Protein AF-A0A8X6SMU2-F1 (afdb_monomer)

Organism: Trichonephila clavipes (NCBI:txid2585209)

Mean predicted aligned error: 15.47 Å

Structure (mmCIF, N/CA/C/O backbone):
data_AF-A0A8X6SMU2-F1
#
_entry.id   AF-A0A8X6SMU2-F1
#
loop_
_atom_site.group_PDB
_atom_site.id
_atom_site.type_symbol
_atom_site.label_atom_id
_atom_site.label_alt_id
_atom_site.label_comp_id
_atom_site.label_asym_id
_atom_site.label_entity_id
_atom_site.label_seq_id
_atom_site.pdbx_PDB_ins_code
_atom_site.Cartn_x
_atom_site.Cartn_y
_atom_site.Cartn_z
_atom_site.occupancy
_atom_site.B_iso_or_equiv
_atom_site.auth_seq_id
_atom_site.auth_comp_id
_atom_site.auth_asym_id
_atom_site.auth_atom_id
_atom_site.pdbx_PDB_model_num
ATOM 1 N N . MET A 1 1 ? -5.189 -19.271 3.738 1.00 34.44 1 MET A N 1
ATOM 2 C CA . MET A 1 1 ? -5.721 -17.895 3.854 1.00 34.44 1 MET A CA 1
ATOM 3 C C . MET A 1 1 ? -6.779 -17.723 2.776 1.00 34.44 1 MET A C 1
ATOM 5 O O . MET A 1 1 ? -6.445 -17.869 1.610 1.00 34.44 1 MET A O 1
ATOM 9 N N . LYS A 1 2 ? -8.055 -17.566 3.144 1.00 33.81 2 LYS A N 1
ATOM 10 C CA . LYS A 1 2 ? -9.154 -17.405 2.174 1.00 33.81 2 LYS A CA 1
ATOM 11 C C . LYS A 1 2 ? -9.248 -15.924 1.772 1.00 33.81 2 LYS A C 1
ATOM 13 O O . LYS A 1 2 ? -9.070 -15.086 2.655 1.00 33.81 2 LYS A O 1
ATOM 18 N N . PRO A 1 3 ? -9.490 -15.587 0.494 1.00 37.06 3 PRO A N 1
ATOM 19 C CA . PRO A 1 3 ? -9.609 -14.197 0.079 1.00 37.06 3 PRO A CA 1
ATOM 20 C C . PRO A 1 3 ? -10.867 -13.585 0.702 1.00 37.06 3 PRO A C 1
ATOM 22 O O . PRO A 1 3 ? -11.938 -14.193 0.686 1.00 37.06 3 PRO A O 1
ATOM 25 N N . ILE A 1 4 ? -10.712 -12.387 1.264 1.00 47.53 4 ILE A N 1
ATOM 26 C CA . ILE A 1 4 ? -11.788 -11.563 1.818 1.00 47.53 4 ILE A CA 1
ATOM 27 C C . ILE A 1 4 ? -12.601 -11.050 0.625 1.00 47.53 4 ILE A C 1
ATOM 29 O O . ILE A 1 4 ? -12.364 -9.974 0.085 1.00 47.53 4 ILE A O 1
ATOM 33 N N . ASN A 1 5 ? -13.502 -11.890 0.131 1.00 44.69 5 ASN A N 1
ATOM 34 C CA . ASN A 1 5 ? -14.389 -11.578 -0.975 1.00 44.69 5 ASN A CA 1
ATOM 35 C C . ASN A 1 5 ? -15.515 -10.661 -0.461 1.00 44.69 5 ASN A C 1
ATOM 37 O O . ASN A 1 5 ? -16.626 -11.109 -0.204 1.00 44.69 5 ASN A O 1
ATOM 41 N N . MET A 1 6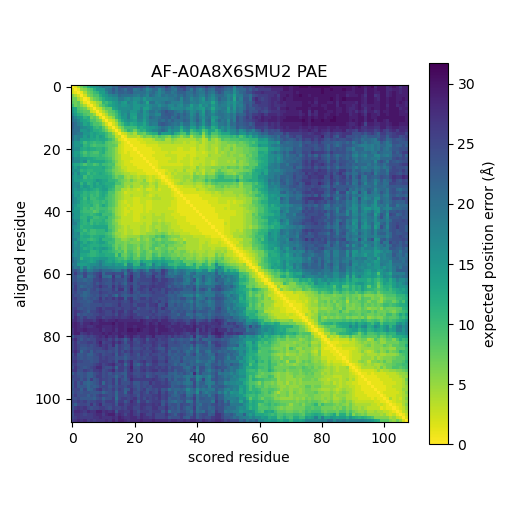 ? -15.182 -9.390 -0.217 1.00 49.69 6 MET A N 1
ATOM 42 C CA . MET A 1 6 ? -16.024 -8.420 0.501 1.00 49.69 6 MET A CA 1
ATOM 43 C C . MET A 1 6 ? -17.192 -7.867 -0.337 1.00 49.69 6 MET A C 1
ATOM 45 O O . MET A 1 6 ? -18.105 -7.276 0.227 1.00 49.69 6 MET A O 1
ATOM 49 N N . PHE A 1 7 ? -17.191 -8.048 -1.666 1.00 52.12 7 PHE A N 1
ATOM 50 C CA . PHE A 1 7 ? -18.060 -7.256 -2.553 1.00 52.12 7 PHE A CA 1
ATOM 51 C C . PHE A 1 7 ? -18.771 -8.000 -3.688 1.00 52.12 7 PHE A C 1
ATOM 53 O O . PHE A 1 7 ? -19.510 -7.363 -4.429 1.00 52.12 7 PHE A O 1
ATOM 60 N N . SER A 1 8 ? -18.612 -9.314 -3.858 1.00 48.34 8 SER A N 1
ATOM 61 C CA . SER A 1 8 ? -19.166 -9.965 -5.060 1.00 48.34 8 SER A CA 1
ATOM 62 C C . SER A 1 8 ? -20.635 -10.390 -4.969 1.00 48.34 8 SER A C 1
ATOM 64 O O . SER A 1 8 ? -21.190 -10.729 -6.009 1.00 48.34 8 SER A O 1
ATOM 66 N N . GLN A 1 9 ? -21.288 -10.382 -3.794 1.00 47.78 9 GLN A N 1
ATOM 67 C CA . GLN A 1 9 ? -22.657 -10.932 -3.691 1.00 47.78 9 GLN A CA 1
ATOM 68 C C . GLN A 1 9 ? -23.676 -10.166 -2.819 1.00 47.78 9 GLN A C 1
ATOM 70 O O . GLN A 1 9 ? -24.844 -10.537 -2.850 1.00 47.78 9 GLN A O 1
ATOM 75 N N . GLN A 1 10 ? -23.318 -9.091 -2.092 1.00 41.97 10 GLN A N 1
ATOM 76 C CA . GLN A 1 10 ? -24.254 -8.451 -1.134 1.00 41.97 10 GLN A CA 1
ATOM 77 C C . GLN A 1 10 ? -24.522 -6.942 -1.309 1.00 41.97 10 GLN A C 1
ATOM 79 O O . GLN A 1 10 ? -25.302 -6.378 -0.542 1.00 41.97 10 GLN A O 1
ATOM 84 N N . SER A 1 11 ? -23.909 -6.250 -2.273 1.00 46.22 11 SER A N 1
ATOM 85 C CA . SER A 1 11 ? -23.896 -4.776 -2.264 1.00 46.22 11 SER A CA 1
ATOM 86 C C . SER A 1 11 ? -25.100 -4.077 -2.900 1.00 46.22 11 SER A C 1
ATOM 88 O O . SER A 1 11 ? -25.106 -2.851 -2.942 1.00 46.22 11 SER A O 1
ATOM 90 N N . GLU A 1 12 ? -26.114 -4.787 -3.396 1.00 43.97 12 GLU A N 1
ATOM 91 C CA . GLU A 1 12 ? -27.198 -4.115 -4.129 1.00 43.97 12 GLU A CA 1
ATOM 92 C C . GLU A 1 12 ? -28.260 -3.439 -3.246 1.00 43.97 12 GLU A C 1
ATOM 94 O O . GLU A 1 12 ? -29.073 -2.698 -3.788 1.00 43.97 12 GLU A O 1
ATOM 99 N N . ALA A 1 13 ? -28.266 -3.605 -1.911 1.00 48.34 13 ALA A N 1
ATOM 100 C CA . ALA A 1 13 ? -29.384 -3.046 -1.131 1.00 48.34 13 ALA A CA 1
ATOM 101 C C . ALA A 1 13 ? -29.157 -2.592 0.324 1.00 48.34 13 ALA A C 1
ATOM 103 O O . ALA A 1 13 ? -30.094 -2.034 0.885 1.00 48.34 13 ALA A O 1
ATOM 104 N N . GLN A 1 14 ? -28.009 -2.813 0.984 1.00 51.31 14 GLN A N 1
ATOM 105 C CA . GLN A 1 14 ? -27.995 -2.707 2.464 1.00 51.31 14 GLN A CA 1
ATOM 106 C C . GLN A 1 14 ? -27.130 -1.623 3.118 1.00 51.31 14 GLN A C 1
ATOM 108 O O . GLN A 1 14 ? -27.240 -1.437 4.328 1.00 51.31 14 GLN A O 1
ATOM 113 N N . CYS A 1 15 ? -26.320 -0.855 2.386 1.00 52.34 15 CYS A N 1
ATOM 114 C CA . CYS A 1 15 ? -25.574 0.258 2.991 1.00 52.34 15 CYS A CA 1
ATOM 115 C C . CYS A 1 15 ? -25.563 1.478 2.069 1.00 52.34 15 CYS A C 1
ATOM 117 O O . CYS A 1 15 ? -24.844 1.503 1.070 1.00 52.34 15 CYS A O 1
ATOM 119 N N . GLU A 1 16 ? -26.330 2.508 2.424 1.00 66.31 16 GLU A N 1
ATOM 120 C CA . GLU A 1 16 ? -26.372 3.776 1.684 1.00 66.31 16 GLU A CA 1
ATOM 121 C C . GLU A 1 16 ? -25.104 4.613 1.924 1.00 66.31 16 GLU A C 1
ATOM 123 O O . GLU A 1 16 ? -24.670 5.364 1.045 1.00 66.31 16 GLU A O 1
ATOM 128 N N . ASN A 1 17 ? -24.461 4.450 3.089 1.00 78.56 17 ASN A N 1
ATOM 129 C CA . ASN A 1 17 ? -23.283 5.220 3.479 1.00 78.56 17 ASN A CA 1
ATOM 130 C C . ASN A 1 17 ? -22.098 4.346 3.935 1.00 78.56 17 ASN A C 1
ATOM 132 O O . ASN A 1 17 ? -22.264 3.257 4.485 1.00 78.56 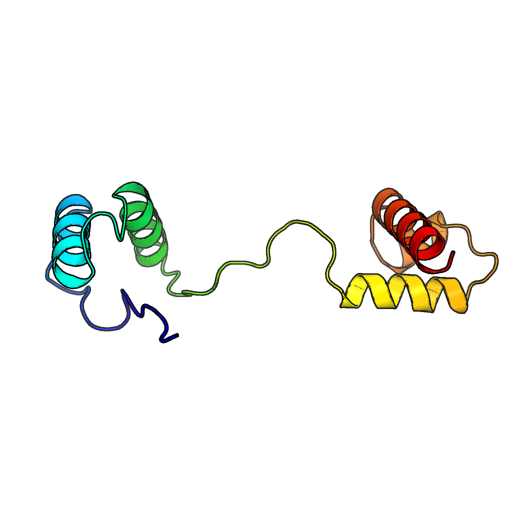17 ASN A O 1
ATOM 136 N N . ALA A 1 18 ? -20.878 4.864 3.753 1.00 77.81 18 ALA A N 1
ATOM 137 C CA . ALA A 1 18 ? -19.633 4.177 4.098 1.00 77.81 18 ALA A CA 1
ATOM 138 C C . ALA A 1 18 ? -19.535 3.838 5.596 1.00 77.81 18 ALA A C 1
ATOM 140 O O . ALA A 1 18 ? -18.986 2.797 5.940 1.00 77.81 18 ALA A O 1
ATOM 141 N N . SER A 1 19 ? -20.096 4.668 6.481 1.00 81.25 19 SER A N 1
ATOM 142 C CA . SER A 1 19 ? -20.091 4.414 7.930 1.00 81.25 19 SER A CA 1
ATOM 143 C C . SER A 1 19 ? -20.869 3.150 8.311 1.00 81.25 19 SER A C 1
ATOM 145 O O . SER A 1 19 ? -20.361 2.334 9.072 1.00 81.25 19 SER A O 1
ATOM 147 N N . GLN A 1 20 ? -22.047 2.932 7.712 1.00 83.50 20 GLN A N 1
ATOM 148 C CA . GLN A 1 20 ? -22.856 1.728 7.956 1.00 83.50 20 GLN A CA 1
ATOM 149 C C . GLN A 1 20 ? -22.139 0.466 7.464 1.00 83.50 20 GLN A C 1
ATOM 151 O O . GLN A 1 20 ? -22.173 -0.578 8.114 1.00 83.50 20 GLN A O 1
ATOM 156 N N . ALA A 1 21 ? -21.439 0.570 6.332 1.00 82.50 21 ALA A N 1
ATOM 157 C CA . ALA A 1 21 ? -20.649 -0.533 5.803 1.00 82.50 21 ALA A CA 1
ATOM 158 C C . ALA A 1 21 ? -19.447 -0.863 6.709 1.00 82.50 21 ALA A C 1
ATOM 160 O O . ALA A 1 21 ? -19.168 -2.037 6.931 1.00 82.50 21 ALA A O 1
ATOM 161 N N . VAL A 1 22 ? -18.771 0.139 7.286 1.00 85.75 22 VAL A N 1
ATOM 162 C CA . VAL A 1 22 ? -17.687 -0.079 8.264 1.00 85.75 22 VAL A CA 1
ATOM 163 C C . VAL A 1 22 ? -18.196 -0.798 9.508 1.00 85.75 22 VAL A C 1
ATOM 165 O O . VAL A 1 22 ? -17.596 -1.789 9.912 1.00 85.75 22 VAL A O 1
ATOM 168 N N . GLU A 1 23 ? -19.293 -0.328 10.102 1.00 86.25 23 GLU A N 1
ATOM 169 C CA . GLU A 1 23 ? -19.887 -0.947 11.295 1.00 86.25 23 GLU A CA 1
ATOM 170 C C . GLU A 1 23 ? -20.292 -2.398 11.029 1.00 86.25 23 GLU A C 1
ATOM 172 O O . GLU A 1 23 ? -19.966 -3.288 11.812 1.00 86.25 23 GLU A O 1
ATOM 177 N N . THR A 1 24 ? -20.923 -2.653 9.882 1.00 86.88 24 THR A N 1
ATOM 178 C CA . THR A 1 24 ? -21.325 -4.004 9.475 1.00 86.88 24 THR A CA 1
ATOM 179 C C . THR A 1 24 ? -20.114 -4.924 9.305 1.00 86.88 24 THR A C 1
ATOM 181 O O . THR A 1 24 ? -20.090 -6.033 9.838 1.00 86.88 24 THR A O 1
ATOM 184 N N . VAL A 1 25 ? -19.079 -4.472 8.590 1.00 83.25 25 VAL A N 1
ATOM 185 C CA . VAL A 1 25 ? -17.878 -5.280 8.331 1.00 83.25 25 VAL A CA 1
ATOM 186 C C . VAL A 1 25 ? -17.094 -5.524 9.618 1.00 83.25 25 VAL A C 1
ATOM 188 O O . VAL A 1 25 ? -16.711 -6.662 9.887 1.00 83.25 25 VAL A O 1
ATOM 191 N N . ASN A 1 26 ? -16.898 -4.498 10.445 1.00 87.56 26 ASN A N 1
ATOM 192 C CA . ASN A 1 26 ? -16.197 -4.645 11.718 1.00 87.56 26 ASN A CA 1
ATOM 193 C C . ASN A 1 26 ? -17.005 -5.492 12.718 1.00 87.56 26 ASN A C 1
ATOM 195 O O . ASN A 1 26 ? -16.421 -6.218 13.518 1.00 87.56 26 ASN A O 1
ATOM 199 N N . GLY A 1 27 ? -18.338 -5.482 12.639 1.00 86.81 27 GLY A N 1
ATOM 200 C CA . GLY A 1 27 ? -19.194 -6.379 13.416 1.00 86.81 27 GLY A CA 1
ATOM 201 C C . GLY A 1 27 ? -19.047 -7.855 13.027 1.00 86.81 27 GLY A C 1
ATOM 202 O O . GLY A 1 27 ? -19.038 -8.715 13.904 1.00 86.81 27 GLY A O 1
ATOM 203 N N . VAL A 1 28 ? -18.901 -8.164 11.732 1.00 87.12 28 VAL A N 1
ATOM 204 C CA . VAL A 1 28 ? -18.775 -9.553 11.243 1.00 87.12 28 VAL A CA 1
ATOM 205 C C . VAL A 1 28 ? -17.356 -10.104 11.394 1.00 87.12 28 VAL A C 1
ATOM 207 O O . VAL A 1 28 ? -17.185 -11.263 11.769 1.00 87.12 28 VAL A O 1
ATOM 210 N N . TYR A 1 29 ? -16.337 -9.303 11.079 1.00 83.62 29 TYR A N 1
ATOM 211 C CA . TYR A 1 29 ? -14.951 -9.775 10.965 1.00 83.62 29 TYR A CA 1
ATOM 212 C C . TYR A 1 29 ? -14.059 -9.402 12.157 1.00 83.62 29 TYR A C 1
ATOM 214 O O . TYR A 1 29 ? -12.962 -9.946 12.281 1.00 83.62 29 TYR A O 1
ATOM 222 N N . GLY A 1 30 ? -14.539 -8.536 13.052 1.00 83.31 30 GLY A N 1
ATOM 223 C CA . GLY A 1 30 ? -13.808 -8.055 14.221 1.00 83.31 30 GLY A CA 1
ATOM 224 C C . GLY A 1 30 ? -13.572 -6.547 14.181 1.00 83.31 30 GLY A C 1
ATOM 225 O O . GLY A 1 30 ? -13.497 -5.933 13.110 1.00 83.31 30 GLY A O 1
ATOM 226 N N . ALA A 1 31 ? -13.456 -5.944 15.366 1.00 83.12 31 ALA A N 1
ATOM 227 C CA . ALA A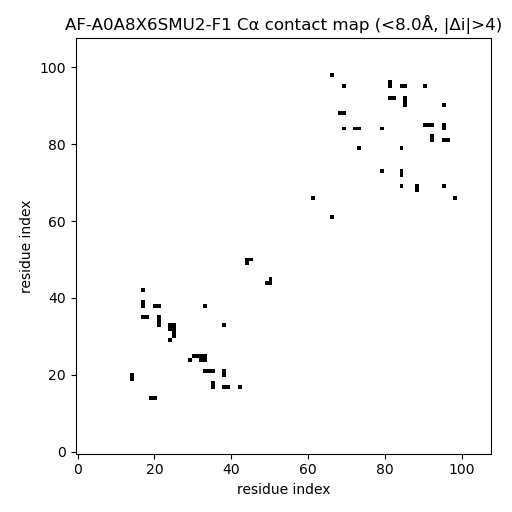 1 31 ? -13.181 -4.518 15.501 1.00 83.12 31 ALA A CA 1
ATOM 228 C C . ALA A 1 31 ? -11.917 -4.125 14.713 1.00 83.12 31 ALA A C 1
ATOM 230 O O . ALA A 1 31 ? -10.954 -4.888 14.654 1.00 83.12 31 ALA A O 1
ATOM 231 N N . ASP A 1 32 ? -11.956 -2.948 14.086 1.00 82.56 32 ASP A N 1
ATOM 232 C CA . ASP A 1 32 ? -10.863 -2.373 13.288 1.00 82.56 32 ASP A CA 1
ATOM 233 C C . ASP A 1 32 ? -10.413 -3.191 12.060 1.00 82.56 32 ASP A C 1
ATOM 235 O O . ASP A 1 32 ? -9.337 -2.951 11.512 1.00 82.56 32 ASP A O 1
ATOM 239 N N . THR A 1 33 ? -11.249 -4.110 11.559 1.00 83.62 33 THR A N 1
ATOM 240 C CA . THR A 1 33 ? -10.964 -4.851 10.313 1.00 83.62 33 THR A CA 1
ATOM 241 C C . THR A 1 33 ? -10.846 -3.917 9.107 1.00 83.62 33 THR A C 1
ATOM 243 O O . THR A 1 33 ? -9.965 -4.082 8.262 1.00 83.62 33 THR A O 1
ATOM 246 N N . VAL A 1 34 ? -11.737 -2.929 9.005 1.00 83.62 34 VAL A N 1
ATOM 247 C CA 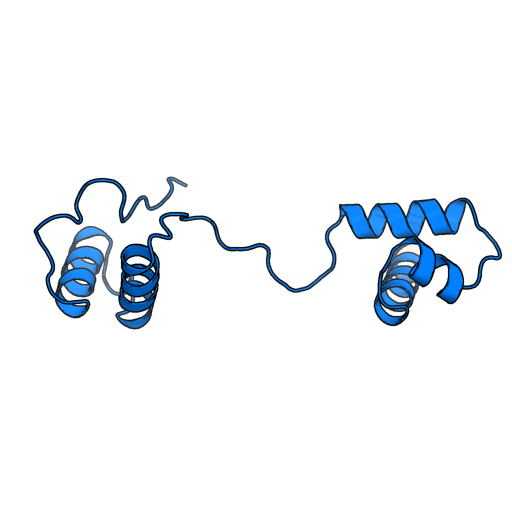. VAL A 1 34 ? -11.719 -1.912 7.952 1.00 83.62 34 VAL A CA 1
ATOM 248 C C . VAL A 1 34 ? -11.909 -0.517 8.522 1.00 83.62 34 VAL A C 1
ATOM 250 O O . VAL A 1 34 ? -12.641 -0.290 9.487 1.00 83.62 34 VAL A O 1
ATOM 253 N N . THR A 1 35 ? -11.274 0.448 7.863 1.00 86.50 35 THR A N 1
ATOM 254 C CA . THR A 1 35 ? -11.461 1.874 8.135 1.00 86.50 35 THR A CA 1
ATOM 255 C C . THR A 1 35 ? -12.432 2.494 7.135 1.00 86.50 35 THR A C 1
ATOM 257 O O . THR A 1 35 ? -12.562 2.036 5.996 1.00 86.50 35 THR A O 1
ATOM 260 N N . ALA A 1 36 ? -13.071 3.600 7.526 1.00 84.50 36 ALA A N 1
ATOM 261 C CA . ALA A 1 36 ? -13.971 4.352 6.647 1.00 84.50 36 ALA A CA 1
ATOM 262 C C . ALA A 1 36 ? -13.305 4.781 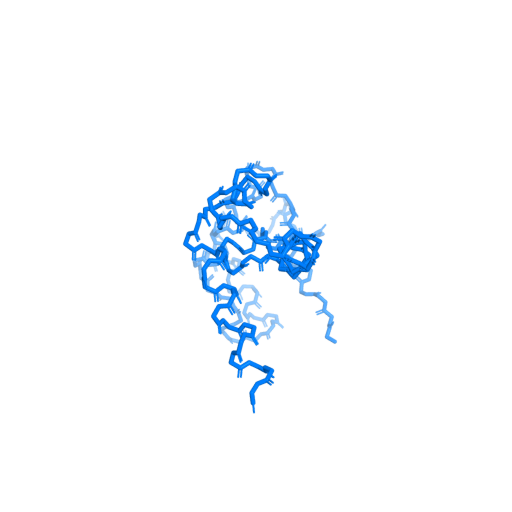5.333 1.00 84.50 36 ALA A C 1
ATOM 264 O O . ALA A 1 36 ? -13.926 4.701 4.275 1.00 84.50 36 ALA A O 1
ATOM 265 N N . ASN A 1 37 ? -12.023 5.150 5.375 1.00 86.12 37 ASN A N 1
ATOM 266 C CA . ASN A 1 37 ? -11.263 5.519 4.182 1.00 86.12 37 ASN A CA 1
ATOM 267 C C . ASN A 1 37 ? -11.148 4.355 3.189 1.00 86.12 37 ASN A C 1
ATOM 269 O O . ASN A 1 37 ? -11.297 4.556 1.984 1.00 86.12 37 ASN A O 1
ATOM 273 N N . TYR A 1 38 ? -10.928 3.135 3.687 1.00 84.56 38 TYR A N 1
ATOM 274 C CA . TYR A 1 38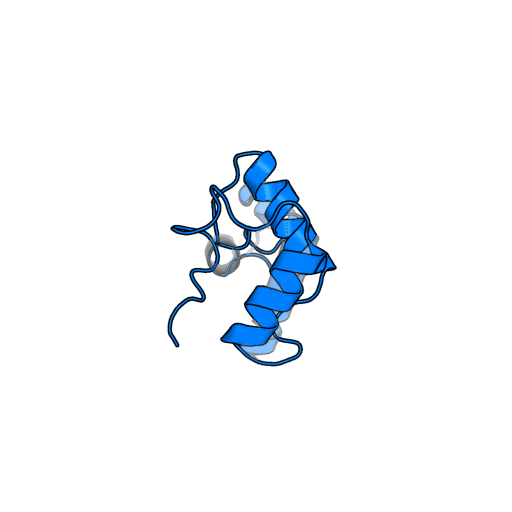 ? -10.822 1.941 2.852 1.00 84.56 38 TYR A CA 1
ATOM 275 C C . TYR A 1 38 ? -12.163 1.594 2.191 1.00 84.56 38 TYR A C 1
ATOM 277 O O . TYR A 1 38 ? -12.222 1.351 0.986 1.00 84.56 38 TYR A O 1
ATOM 285 N N . VAL A 1 39 ? -13.263 1.672 2.945 1.00 87.31 39 VAL A N 1
ATOM 286 C CA . VAL A 1 39 ? -14.618 1.466 2.409 1.00 87.31 39 VAL A CA 1
ATOM 287 C C . VAL A 1 39 ? -14.970 2.528 1.364 1.00 87.31 39 VAL A C 1
ATOM 289 O O . VAL A 1 39 ? -15.480 2.199 0.294 1.00 87.31 39 VAL A O 1
ATOM 292 N N . GLN A 1 40 ? -14.637 3.799 1.610 1.00 86.44 40 GLN A N 1
ATOM 293 C CA . GLN A 1 40 ? -14.849 4.873 0.637 1.00 86.44 40 GLN A CA 1
ATOM 294 C C . GLN A 1 40 ? -14.033 4.682 -0.647 1.00 86.44 40 GLN A C 1
ATOM 296 O O . GLN A 1 40 ? -14.546 4.943 -1.737 1.00 86.44 40 GLN A O 1
ATOM 301 N N . PHE A 1 41 ? -12.781 4.233 -0.539 1.00 85.62 41 PHE A N 1
ATOM 302 C CA . PHE A 1 41 ? -11.940 3.912 -1.693 1.00 85.62 41 PHE A CA 1
ATOM 303 C C . PHE A 1 41 ? -12.598 2.846 -2.580 1.00 85.62 41 PHE A C 1
ATOM 305 O O . PHE A 1 41 ? -12.735 3.048 -3.790 1.00 85.62 41 PHE A O 1
ATOM 312 N N . TRP A 1 42 ? -13.096 1.764 -1.978 1.00 86.19 42 TRP A N 1
ATOM 313 C CA . TRP A 1 42 ? -13.816 0.720 -2.708 1.00 86.19 42 TRP A CA 1
ATOM 314 C C . TRP A 1 42 ? -15.142 1.208 -3.288 1.00 86.19 42 TRP A C 1
ATOM 316 O O . TRP A 1 42 ? -15.430 0.930 -4.448 1.00 86.19 42 TRP A O 1
ATOM 326 N N . PHE A 1 43 ? -15.905 2.022 -2.557 1.00 84.56 43 PHE A N 1
ATOM 327 C CA . PHE A 1 43 ? -17.141 2.623 -3.069 1.00 84.56 43 PHE A CA 1
ATOM 328 C C . PHE A 1 43 ? -16.887 3.488 -4.312 1.00 84.56 43 PHE A C 1
ATOM 330 O O . PHE A 1 43 ? -17.686 3.471 -5.247 1.00 84.56 43 PHE A O 1
ATOM 337 N N . ARG A 1 44 ? -15.776 4.235 -4.354 1.00 86.44 44 ARG A N 1
ATOM 338 C CA . ARG A 1 44 ? -15.380 5.014 -5.540 1.00 86.44 44 ARG A CA 1
ATOM 339 C C . ARG A 1 44 ? -15.033 4.105 -6.720 1.00 86.44 44 ARG A C 1
ATOM 341 O O . ARG A 1 44 ? -15.480 4.381 -7.830 1.00 86.44 44 ARG A O 1
ATOM 348 N N . ARG A 1 45 ? -14.289 3.017 -6.488 1.00 85.44 45 ARG A N 1
ATOM 349 C CA . ARG A 1 45 ? -13.940 2.036 -7.534 1.00 85.44 45 ARG A CA 1
ATOM 350 C C . ARG A 1 45 ? -15.174 1.343 -8.109 1.00 85.44 45 ARG A C 1
ATOM 352 O O . ARG A 1 45 ? -15.338 1.333 -9.325 1.00 85.44 45 ARG A O 1
ATOM 359 N N . ILE A 1 46 ? -16.072 0.867 -7.247 1.00 83.56 46 ILE A N 1
ATOM 360 C CA . ILE A 1 46 ? -17.315 0.188 -7.642 1.00 83.56 46 ILE A CA 1
ATOM 361 C C . ILE A 1 46 ? -18.210 1.133 -8.451 1.00 83.56 46 ILE A C 1
ATOM 363 O O . ILE A 1 46 ? -18.673 0.766 -9.527 1.00 83.56 46 ILE A O 1
ATOM 367 N N . ARG A 1 47 ? -18.386 2.385 -8.003 1.00 84.88 47 ARG A N 1
ATOM 368 C CA . ARG A 1 47 ? -19.139 3.403 -8.763 1.00 84.88 47 ARG A CA 1
ATOM 369 C C . ARG A 1 47 ? -18.499 3.755 -10.109 1.00 84.88 47 ARG A C 1
ATOM 371 O O . ARG A 1 47 ? -19.211 4.139 -11.026 1.00 84.88 47 ARG A O 1
ATOM 378 N N . SER A 1 48 ? -17.179 3.619 -10.232 1.00 83.88 48 SER A N 1
ATOM 379 C CA . SER A 1 48 ? -16.446 3.792 -11.493 1.00 83.88 48 SER A CA 1
ATOM 380 C C . SER A 1 48 ? -16.489 2.550 -12.399 1.00 83.88 48 SER A C 1
ATOM 382 O O . SER A 1 48 ? -15.870 2.567 -13.462 1.00 83.88 48 SER A O 1
ATOM 384 N N . GLY A 1 49 ? -17.159 1.467 -11.990 1.00 84.31 49 GLY A N 1
ATOM 385 C CA . GLY A 1 49 ? -17.212 0.213 -12.746 1.00 84.31 49 GLY A CA 1
ATOM 386 C C . GLY A 1 49 ? -15.935 -0.630 -12.653 1.00 84.31 49 GLY A C 1
ATOM 387 O O . GLY A 1 49 ? -15.744 -1.547 -13.447 1.00 84.31 49 GLY A O 1
ATOM 388 N N . ILE A 1 50 ? -15.044 -0.328 -11.702 1.00 82.25 50 ILE A N 1
ATOM 389 C CA . ILE A 1 50 ? -13.816 -1.090 -11.456 1.00 82.25 50 ILE A CA 1
ATOM 390 C C . ILE A 1 50 ? -14.100 -2.103 -10.347 1.00 82.25 50 ILE A C 1
ATOM 392 O O . ILE A 1 50 ? -14.047 -1.780 -9.160 1.00 82.25 50 ILE A O 1
ATOM 396 N N . PHE A 1 51 ? -14.378 -3.339 -10.753 1.00 81.25 51 PHE A N 1
ATOM 397 C CA . PHE A 1 51 ? -14.679 -4.456 -9.848 1.00 81.25 51 PHE A CA 1
ATOM 398 C C . PHE A 1 51 ? -13.468 -5.350 -9.559 1.00 81.25 51 PHE A C 1
ATOM 400 O O . PHE A 1 51 ? -13.590 -6.325 -8.821 1.00 81.25 51 PHE A O 1
ATOM 407 N N . ASP A 1 52 ? -12.303 -5.040 -10.136 1.00 82.69 52 ASP A N 1
ATOM 408 C CA . ASP A 1 52 ? -11.097 -5.819 -9.877 1.00 82.69 52 ASP A CA 1
ATOM 409 C C . ASP A 1 52 ? -10.641 -5.631 -8.426 1.00 82.69 52 ASP A C 1
ATOM 411 O O . ASP A 1 52 ? -10.405 -4.507 -7.960 1.00 82.69 52 ASP A O 1
ATOM 415 N N . VAL A 1 53 ? -10.540 -6.764 -7.733 1.00 80.12 53 VAL A N 1
ATOM 416 C CA . VAL A 1 53 ? -10.077 -6.880 -6.349 1.00 80.12 53 VAL A CA 1
ATOM 417 C C . VAL A 1 53 ? -8.550 -6.846 -6.287 1.00 80.12 53 VAL A C 1
ATOM 419 O O . VAL A 1 53 ? -7.987 -6.515 -5.246 1.00 80.12 53 VAL A O 1
ATOM 422 N N . LYS A 1 54 ? -7.863 -7.183 -7.386 1.00 81.75 54 LYS A N 1
ATOM 423 C CA . LYS A 1 54 ? -6.405 -7.183 -7.427 1.00 81.75 54 LYS A CA 1
ATOM 424 C C . LYS A 1 54 ? -5.868 -5.755 -7.373 1.00 81.75 54 LYS A C 1
ATOM 426 O O . LYS A 1 54 ? -6.378 -4.837 -8.022 1.00 81.75 54 LYS A O 1
ATOM 431 N N . ASP A 1 55 ? -4.800 -5.591 -6.599 1.00 75.62 55 ASP A N 1
ATOM 432 C CA . ASP A 1 55 ? -4.002 -4.375 -6.634 1.00 75.62 55 ASP A CA 1
ATOM 433 C C . ASP A 1 55 ? -3.381 -4.223 -8.025 1.00 75.62 55 ASP A C 1
ATOM 435 O O . ASP A 1 55 ? -2.926 -5.197 -8.633 1.00 75.62 55 ASP A O 1
ATOM 439 N N . ALA A 1 56 ? -3.332 -2.985 -8.515 1.00 74.88 56 ALA A N 1
ATOM 440 C CA . ALA A 1 56 ? -2.550 -2.676 -9.702 1.00 74.88 56 ALA A CA 1
ATOM 441 C C . ALA A 1 56 ? -1.074 -3.055 -9.463 1.00 74.88 56 ALA A C 1
ATOM 443 O O . ALA A 1 56 ? -0.613 -3.006 -8.314 1.00 74.88 56 ALA A O 1
ATOM 444 N N . PRO A 1 57 ? -0.317 -3.401 -10.523 1.00 76.50 57 PRO A N 1
ATOM 445 C CA . PRO A 1 57 ? 1.115 -3.638 -10.408 1.00 76.50 57 PRO A CA 1
ATOM 446 C C . PRO A 1 57 ? 1.762 -2.486 -9.642 1.00 76.50 57 PRO A C 1
ATOM 448 O O . PRO A 1 57 ? 1.547 -1.316 -9.969 1.00 76.50 57 PRO A O 1
ATOM 451 N N . ARG A 1 58 ? 2.507 -2.808 -8.581 1.00 75.25 58 ARG A N 1
ATOM 452 C CA . ARG A 1 58 ? 3.174 -1.787 -7.772 1.00 75.25 58 ARG A CA 1
ATOM 453 C C . ARG A 1 58 ? 4.175 -1.060 -8.661 1.00 75.25 58 ARG A C 1
ATOM 455 O O . ARG A 1 58 ? 5.178 -1.640 -9.063 1.00 75.25 58 ARG A O 1
ATOM 462 N N . THR A 1 59 ? 3.923 0.211 -8.940 1.00 63.69 59 THR A N 1
AT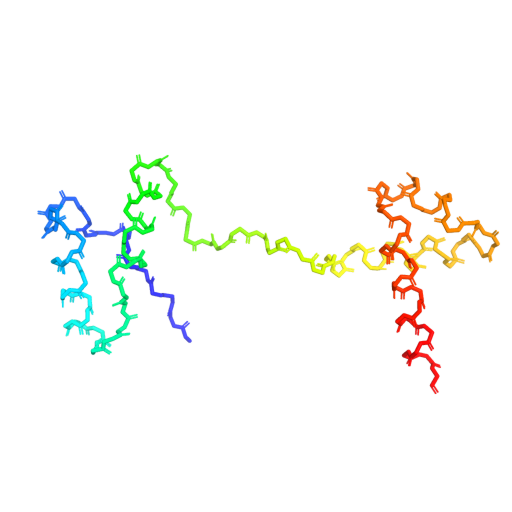OM 463 C CA . THR A 1 59 ? 4.911 1.098 -9.550 1.00 63.69 59 THR A CA 1
ATOM 464 C C . THR A 1 59 ? 6.070 1.252 -8.568 1.00 63.69 59 THR A C 1
ATOM 466 O O . THR A 1 59 ? 5.932 1.843 -7.499 1.00 63.69 59 THR A O 1
ATOM 469 N N . GLY A 1 60 ? 7.200 0.626 -8.890 1.00 71.12 60 GLY A N 1
ATOM 470 C CA . GLY A 1 60 ? 8.335 0.489 -7.987 1.00 71.12 60 GLY A CA 1
ATOM 471 C C . GLY A 1 60 ? 9.483 -0.279 -8.632 1.00 71.12 60 GLY A C 1
ATOM 472 O O . GLY A 1 60 ? 9.790 -0.065 -9.802 1.00 71.12 60 GLY A O 1
ATOM 473 N N . LYS A 1 61 ? 10.141 -1.149 -7.856 1.00 61.66 61 LYS A N 1
ATOM 474 C CA . LYS A 1 61 ? 11.278 -1.960 -8.315 1.00 61.66 61 LYS A CA 1
ATOM 475 C C . LYS A 1 61 ? 10.918 -2.674 -9.629 1.00 61.66 61 LYS A C 1
ATOM 477 O O . LYS A 1 61 ? 9.841 -3.265 -9.685 1.00 61.66 61 LYS A O 1
ATOM 482 N N . PRO A 1 62 ? 11.780 -2.616 -10.657 1.00 57.56 62 PRO A N 1
ATOM 483 C CA . PRO A 1 62 ? 11.494 -3.279 -11.917 1.00 57.56 62 PRO A CA 1
ATOM 484 C C . PRO A 1 62 ? 11.317 -4.774 -11.688 1.00 57.56 62 PRO A C 1
ATOM 486 O O . PRO A 1 62 ? 11.975 -5.370 -10.826 1.00 57.56 62 PRO A O 1
ATOM 489 N N . ASP A 1 63 ? 10.371 -5.321 -12.442 1.00 60.09 63 ASP A N 1
ATOM 490 C CA . ASP A 1 63 ? 9.970 -6.714 -12.365 1.00 60.09 63 ASP A CA 1
ATOM 491 C C . ASP A 1 63 ? 11.168 -7.637 -12.612 1.00 60.09 63 ASP A C 1
ATOM 493 O O . ASP A 1 63 ? 12.103 -7.271 -13.331 1.00 60.09 63 ASP A O 1
ATOM 497 N N . VAL A 1 64 ? 11.148 -8.822 -12.003 1.00 60.56 64 VAL A N 1
ATOM 498 C CA . VAL A 1 64 ? 12.246 -9.802 -12.076 1.00 60.56 64 VAL A CA 1
ATOM 499 C C . VAL A 1 64 ? 12.572 -10.133 -13.535 1.00 60.56 64 VAL A C 1
ATOM 501 O O . VAL A 1 64 ? 13.743 -10.171 -13.898 1.00 60.56 64 VAL A O 1
ATOM 504 N N . GLU A 1 65 ? 11.552 -10.201 -14.394 1.00 61.66 65 GLU A N 1
ATOM 505 C CA . GLU A 1 65 ? 11.709 -10.402 -15.839 1.00 61.66 65 GLU A CA 1
ATOM 506 C C . GLU A 1 65 ? 12.543 -9.296 -16.513 1.00 61.66 65 GLU A C 1
ATOM 508 O O . GLU A 1 65 ? 13.363 -9.576 -17.383 1.00 61.66 65 GLU A O 1
ATOM 513 N N . ASN A 1 66 ? 12.411 -8.031 -16.092 1.00 68.19 66 ASN A N 1
ATOM 514 C CA . ASN A 1 66 ? 13.229 -6.941 -16.635 1.00 68.19 66 ASN A CA 1
ATOM 515 C C . ASN A 1 66 ? 14.684 -7.025 -16.138 1.00 68.19 66 ASN A C 1
ATOM 517 O O . ASN A 1 66 ? 15.612 -6.665 -16.858 1.00 68.19 66 ASN A O 1
ATOM 521 N N . VAL A 1 67 ? 14.900 -7.530 -14.919 1.00 66.56 67 VAL A N 1
ATOM 522 C CA . VAL A 1 67 ? 16.249 -7.737 -14.369 1.00 66.56 67 VAL A CA 1
ATOM 523 C C . VAL A 1 67 ? 16.990 -8.823 -15.145 1.00 66.56 67 VAL A C 1
ATOM 525 O O . VAL A 1 67 ? 18.151 -8.621 -15.503 1.00 66.56 67 VAL A O 1
ATOM 528 N N . ASP A 1 68 ? 16.321 -9.931 -15.452 1.00 70.25 68 ASP A N 1
ATOM 529 C CA . ASP A 1 68 ? 16.911 -11.026 -16.223 1.00 70.25 68 ASP A CA 1
ATOM 530 C C . ASP A 1 68 ? 17.232 -10.588 -17.660 1.00 70.25 68 ASP A C 1
ATOM 532 O O . ASP A 1 68 ? 18.338 -10.839 -18.139 1.00 70.25 68 ASP A O 1
ATOM 536 N N . ASN A 1 69 ? 16.356 -9.795 -18.290 1.00 74.38 69 ASN A N 1
ATOM 537 C CA . ASN A 1 69 ? 16.609 -9.202 -19.608 1.00 74.38 69 ASN A CA 1
ATOM 538 C C . ASN A 1 69 ? 17.854 -8.291 -19.618 1.00 74.38 69 ASN A C 1
ATOM 540 O O . ASN A 1 69 ? 18.676 -8.370 -20.532 1.00 74.38 69 ASN A O 1
ATOM 544 N N . VAL A 1 70 ? 18.044 -7.449 -18.590 1.00 73.62 70 VAL A N 1
ATOM 545 C CA . VAL A 1 70 ? 19.254 -6.609 -18.453 1.00 73.62 70 VAL A CA 1
ATOM 546 C C . VAL A 1 70 ? 20.509 -7.476 -18.342 1.00 73.62 70 VAL A C 1
ATOM 548 O O . VAL A 1 70 ? 21.535 -7.159 -18.949 1.00 73.62 70 VAL A O 1
ATOM 551 N N . ILE A 1 71 ? 20.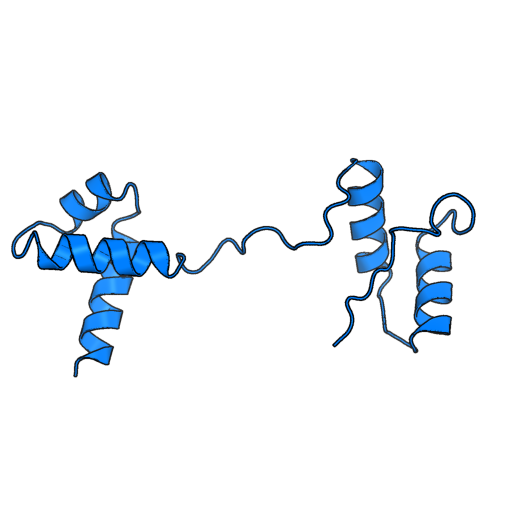446 -8.574 -17.588 1.00 72.31 71 ILE A N 1
ATOM 552 C CA . ILE A 1 71 ? 21.578 -9.485 -17.393 1.00 72.31 71 ILE A CA 1
ATOM 553 C C . ILE A 1 71 ? 21.903 -10.234 -18.691 1.00 72.31 71 ILE A C 1
ATOM 555 O O . ILE A 1 71 ? 23.078 -10.334 -19.048 1.00 72.31 71 ILE A O 1
ATOM 559 N N . GLU A 1 72 ? 20.899 -10.733 -19.413 1.00 76.19 72 GLU A N 1
ATOM 560 C CA . GLU A 1 72 ? 21.091 -11.415 -20.697 1.00 76.19 72 GLU A CA 1
ATOM 561 C C . GLU A 1 72 ? 21.719 -10.491 -21.745 1.00 76.19 72 GLU A C 1
ATOM 563 O O . GLU A 1 72 ? 22.747 -10.842 -22.331 1.00 76.19 72 GLU A O 1
ATOM 568 N N . VAL A 1 73 ? 21.189 -9.273 -21.908 1.00 72.06 73 VAL A N 1
ATOM 569 C CA . VAL A 1 73 ? 21.743 -8.283 -22.847 1.00 72.06 73 VAL A CA 1
ATOM 570 C C . VAL A 1 73 ? 23.173 -7.895 -22.454 1.00 72.06 73 VAL A C 1
ATOM 572 O O . VAL A 1 73 ? 24.051 -7.825 -23.313 1.00 72.06 73 VAL A O 1
ATOM 575 N N . THR A 1 74 ? 23.460 -7.727 -21.158 1.00 68.31 74 THR A N 1
ATOM 576 C CA . THR A 1 74 ? 24.820 -7.410 -20.678 1.00 68.31 74 THR A CA 1
ATOM 577 C C . THR A 1 74 ? 25.809 -8.559 -20.922 1.00 68.31 74 THR A C 1
ATOM 579 O O . THR A 1 74 ? 26.962 -8.317 -21.281 1.00 68.31 74 THR A O 1
ATOM 582 N N . LYS A 1 75 ? 25.384 -9.821 -20.759 1.00 69.31 75 LYS A N 1
ATOM 583 C CA . LYS A 1 75 ? 26.230 -11.005 -21.011 1.00 69.31 75 LYS A CA 1
ATOM 584 C C . LYS A 1 75 ? 26.585 -11.158 -22.489 1.00 69.31 75 LYS A C 1
ATOM 586 O O . LYS A 1 75 ? 27.727 -11.496 -22.803 1.00 69.31 75 LYS A O 1
ATOM 591 N N . VAL A 1 76 ? 25.627 -10.907 -23.382 1.00 69.50 76 VAL A N 1
ATOM 592 C CA . VAL A 1 76 ? 25.825 -10.979 -24.840 1.00 69.50 76 VAL A CA 1
ATOM 593 C C . VAL A 1 76 ? 26.680 -9.810 -25.336 1.00 69.50 76 VAL A C 1
ATOM 595 O O . VAL A 1 76 ? 27.548 -9.989 -26.188 1.00 69.50 76 VAL A O 1
ATOM 598 N N . ASN A 1 77 ? 26.489 -8.619 -24.769 1.00 60.75 77 ASN A N 1
ATOM 599 C CA . ASN A 1 77 ? 27.063 -7.370 -25.261 1.00 60.75 77 ASN A CA 1
ATOM 600 C C . ASN A 1 77 ? 28.205 -6.876 -24.347 1.00 60.75 77 ASN A C 1
ATOM 602 O O . ASN A 1 77 ? 28.185 -5.761 -23.832 1.00 60.75 77 ASN A O 1
ATOM 606 N N . ARG A 1 78 ? 29.212 -7.736 -24.124 1.00 57.91 78 ARG A N 1
ATOM 607 C CA . ARG A 1 78 ? 30.269 -7.584 -23.097 1.00 57.91 78 ARG A CA 1
ATOM 608 C C . ARG A 1 78 ? 31.081 -6.261 -23.123 1.00 57.91 78 ARG A C 1
ATOM 610 O O . ARG A 1 78 ? 31.676 -5.954 -22.092 1.00 57.91 78 ARG A O 1
ATOM 617 N N . PRO A 1 79 ? 31.125 -5.458 -24.212 1.00 57.19 79 PRO A N 1
ATOM 618 C CA . PRO A 1 79 ? 31.648 -4.088 -24.168 1.00 57.19 79 PRO A CA 1
ATOM 619 C C . PRO A 1 79 ? 30.615 -2.992 -24.517 1.00 57.19 79 PRO A C 1
ATOM 621 O O . PRO A 1 79 ? 31.010 -1.875 -24.853 1.00 57.19 79 PRO A O 1
ATOM 624 N N . ALA A 1 80 ? 29.308 -3.265 -24.500 1.00 62.44 80 ALA A N 1
ATOM 625 C CA . ALA A 1 80 ? 28.307 -2.252 -24.818 1.00 62.44 80 ALA A CA 1
ATOM 626 C C . ALA A 1 80 ? 28.195 -1.200 -23.711 1.00 62.44 80 ALA A C 1
ATOM 628 O O . ALA A 1 80 ? 28.139 -1.507 -22.522 1.00 62.44 80 ALA A O 1
ATOM 629 N N . SER A 1 81 ? 28.121 0.067 -24.123 1.00 68.75 81 SER A N 1
ATOM 630 C CA . SER A 1 81 ? 27.786 1.160 -23.216 1.00 68.75 81 SER A CA 1
ATOM 631 C C . SER A 1 81 ? 26.404 0.917 -22.610 1.00 68.75 81 SER A C 1
ATOM 633 O O . SER A 1 81 ? 25.455 0.615 -23.335 1.00 68.75 81 SER A O 1
ATOM 635 N N . ASN A 1 82 ? 26.268 1.128 -21.301 1.00 67.94 82 ASN A N 1
ATOM 636 C CA . ASN A 1 82 ? 24.992 1.059 -20.579 1.00 67.94 82 ASN A CA 1
ATOM 637 C C . ASN A 1 82 ? 23.892 1.906 -21.241 1.00 67.94 82 ASN A C 1
ATOM 639 O O . ASN A 1 82 ? 22.711 1.594 -21.124 1.00 67.94 82 ASN A O 1
ATOM 643 N N . PHE A 1 83 ? 24.275 2.973 -21.949 1.00 70.38 83 PHE A N 1
ATOM 644 C CA . PHE A 1 83 ? 23.364 3.795 -22.742 1.00 70.38 83 PHE A CA 1
ATOM 645 C C . PHE A 1 83 ? 22.711 3.015 -23.896 1.00 70.38 83 PHE A C 1
ATOM 647 O O . PHE A 1 83 ? 21.509 3.134 -24.115 1.00 70.38 83 PHE A O 1
ATOM 654 N N . ASN A 1 84 ? 23.474 2.175 -24.598 1.00 73.31 84 ASN A N 1
ATOM 655 C CA . ASN A 1 84 ? 22.955 1.356 -25.695 1.00 73.31 84 ASN A CA 1
ATOM 656 C C . ASN A 1 84 ? 21.988 0.290 -25.163 1.00 73.31 84 ASN A C 1
ATOM 658 O O . ASN A 1 84 ? 20.923 0.089 -25.736 1.00 73.31 84 ASN A O 1
ATOM 662 N N . ILE A 1 85 ? 22.322 -0.313 -24.019 1.00 73.00 85 ILE A N 1
ATOM 663 C CA . ILE A 1 85 ? 21.471 -1.289 -23.323 1.00 73.00 85 ILE A CA 1
ATOM 664 C C . ILE A 1 85 ? 20.163 -0.625 -22.852 1.00 73.00 85 ILE A C 1
ATOM 666 O O . ILE A 1 85 ? 19.085 -1.194 -22.992 1.00 73.00 85 ILE A O 1
ATOM 670 N N . ALA A 1 86 ? 20.237 0.612 -22.351 1.00 72.19 86 ALA A N 1
ATOM 671 C CA . ALA A 1 86 ? 19.073 1.411 -21.957 1.00 72.19 86 ALA A CA 1
ATOM 672 C C . ALA A 1 86 ? 18.129 1.697 -23.125 1.00 72.19 86 ALA A C 1
ATOM 674 O O . ALA A 1 86 ? 16.910 1.565 -22.992 1.00 72.19 86 ALA A O 1
ATOM 675 N N . GLN A 1 87 ? 18.698 2.046 -24.279 1.00 77.06 87 GLN A N 1
ATOM 676 C CA . GLN A 1 87 ? 17.938 2.294 -25.496 1.00 77.06 87 GLN A CA 1
ATOM 677 C C . GLN A 1 87 ? 17.262 1.016 -26.016 1.00 77.06 87 GLN A C 1
ATOM 679 O O . GLN A 1 87 ? 16.108 1.068 -26.440 1.00 77.06 87 GLN A O 1
ATOM 684 N N . GLU A 1 88 ? 17.950 -0.124 -25.949 1.00 75.62 88 GLU A N 1
ATOM 685 C CA . GLU A 1 88 ? 17.428 -1.430 -26.365 1.00 75.62 88 GLU A CA 1
ATOM 686 C C . GLU A 1 88 ? 16.288 -1.912 -25.453 1.00 75.62 88 GLU A C 1
ATOM 688 O O . GLU A 1 88 ? 15.236 -2.334 -25.932 1.00 75.62 88 GLU A O 1
ATOM 693 N N . LEU A 1 89 ? 16.446 -1.746 -24.138 1.00 74.25 89 LEU A N 1
ATOM 694 C CA . LEU A 1 89 ? 15.474 -2.169 -23.124 1.00 74.25 89 LEU A CA 1
ATOM 695 C C . LEU A 1 89 ? 14.395 -1.120 -22.819 1.00 74.25 89 LEU A C 1
ATOM 697 O O . LEU A 1 89 ? 13.598 -1.314 -21.897 1.00 74.25 89 LEU A O 1
ATOM 701 N N . LYS A 1 90 ? 14.375 0.006 -23.551 1.00 77.38 90 LYS A N 1
ATOM 702 C CA . LYS A 1 90 ? 13.470 1.156 -23.331 1.00 77.38 90 LYS A CA 1
ATOM 703 C C . LYS A 1 90 ? 13.364 1.552 -21.851 1.00 77.38 90 LYS A C 1
ATOM 705 O O . LYS A 1 90 ? 12.289 1.891 -21.361 1.00 77.38 90 LYS A O 1
ATOM 710 N N . SER A 1 91 ? 14.480 1.460 -21.138 1.00 73.25 91 SER A N 1
ATOM 711 C CA . SER A 1 91 ? 14.555 1.618 -19.688 1.00 73.25 91 SER A CA 1
ATOM 712 C C . SER A 1 91 ? 15.542 2.723 -19.344 1.00 73.25 91 SER A C 1
ATOM 714 O O . SER A 1 91 ? 16.513 2.946 -20.063 1.00 73.25 91 SER A O 1
ATOM 716 N N . ASP A 1 92 ? 15.328 3.415 -18.228 1.00 76.69 92 ASP A N 1
ATOM 717 C CA . ASP A 1 92 ? 16.233 4.487 -17.823 1.00 76.69 92 ASP A CA 1
ATOM 718 C C . ASP A 1 92 ? 17.627 3.949 -17.473 1.00 76.69 92 ASP A C 1
ATOM 720 O O . ASP A 1 92 ? 17.789 3.006 -16.697 1.00 76.69 92 ASP A O 1
ATOM 724 N N . HIS A 1 93 ? 18.665 4.634 -17.954 1.00 71.94 93 HIS A N 1
ATOM 725 C CA . HIS A 1 93 ? 20.069 4.296 -17.693 1.00 71.94 93 HIS A CA 1
ATOM 726 C C . HIS A 1 93 ? 20.404 4.160 -16.191 1.00 71.94 93 HIS A C 1
ATOM 728 O O . HIS A 1 93 ? 21.230 3.335 -15.801 1.00 71.94 93 HIS A O 1
ATOM 734 N N . LYS A 1 94 ? 19.737 4.938 -15.324 1.00 76.56 94 LYS A N 1
ATOM 735 C CA . LYS A 1 94 ? 19.904 4.860 -13.860 1.00 76.56 94 LYS A CA 1
ATOM 736 C C . LYS A 1 94 ? 19.454 3.515 -13.284 1.00 76.56 94 LYS A C 1
ATOM 738 O O . LYS A 1 94 ? 20.065 3.033 -12.333 1.00 76.56 94 LYS A O 1
ATOM 743 N N . ILE A 1 95 ? 18.407 2.923 -13.858 1.00 74.75 95 ILE A N 1
ATOM 744 C CA . ILE A 1 95 ? 17.872 1.625 -13.443 1.00 74.75 95 ILE A CA 1
ATOM 745 C C . ILE A 1 95 ? 18.911 0.547 -13.769 1.00 74.75 95 ILE A C 1
ATOM 747 O O . ILE A 1 95 ? 19.330 -0.189 -12.881 1.00 74.75 95 ILE A O 1
ATOM 751 N N . ILE A 1 96 ? 19.438 0.548 -14.997 1.00 76.62 96 ILE A N 1
ATOM 752 C CA . ILE A 1 96 ? 20.480 -0.394 -15.443 1.00 76.62 96 ILE A CA 1
ATOM 753 C C . ILE A 1 96 ? 21.743 -0.297 -14.583 1.00 76.62 96 ILE A C 1
ATOM 755 O O . ILE A 1 96 ? 22.239 -1.320 -14.117 1.00 76.62 96 ILE A O 1
ATOM 759 N N . LEU A 1 97 ? 22.223 0.917 -14.291 1.00 78.12 97 LEU A N 1
ATOM 760 C CA . LEU A 1 97 ? 23.360 1.118 -13.385 1.00 78.12 97 LEU A CA 1
ATOM 761 C C . LEU A 1 97 ? 23.112 0.527 -11.992 1.00 78.12 97 LEU A C 1
ATOM 763 O O . LEU A 1 97 ? 23.977 -0.157 -11.447 1.00 78.12 97 LEU A O 1
ATOM 767 N N . SER A 1 98 ? 21.929 0.767 -11.421 1.00 78.25 98 SER A N 1
ATOM 768 C CA . SER A 1 98 ? 21.561 0.221 -10.114 1.00 78.25 98 SER A CA 1
ATOM 769 C C . SER A 1 98 ? 21.547 -1.312 -10.121 1.00 78.25 98 SER A C 1
ATOM 771 O O . SER A 1 98 ? 22.029 -1.930 -9.169 1.00 78.25 98 SER A O 1
ATOM 773 N N . HIS A 1 99 ? 21.069 -1.930 -11.204 1.00 74.56 99 HIS A N 1
ATOM 774 C CA . HIS A 1 99 ? 21.066 -3.386 -11.356 1.00 74.56 99 HIS A CA 1
ATOM 775 C C . HIS A 1 99 ? 22.459 -3.977 -11.494 1.00 74.56 99 HIS A C 1
ATOM 777 O O . HIS A 1 99 ? 22.760 -4.949 -10.805 1.00 74.56 99 HIS A O 1
ATOM 783 N N . LEU A 1 100 ? 23.317 -3.379 -12.319 1.00 76.69 100 LEU A N 1
ATOM 784 C CA . LEU A 1 100 ? 24.694 -3.836 -12.497 1.00 76.69 100 LEU A CA 1
ATOM 785 C C . LEU A 1 100 ? 25.477 -3.756 -11.183 1.00 76.69 100 LEU A C 1
ATOM 787 O O . LEU A 1 100 ? 26.126 -4.725 -10.795 1.00 76.69 100 LEU A O 1
ATOM 791 N N . CYS A 1 101 ? 25.352 -2.648 -10.446 1.00 75.75 101 CYS A N 1
ATOM 792 C CA . CYS A 1 101 ? 25.963 -2.514 -9.124 1.00 75.75 101 CYS A CA 1
ATOM 793 C C . CYS A 1 101 ? 25.427 -3.555 -8.131 1.00 75.75 101 CYS A C 1
ATOM 795 O O . CYS A 1 101 ? 26.212 -4.162 -7.407 1.00 75.75 101 CYS A O 1
ATOM 797 N N . SER A 1 102 ? 24.112 -3.799 -8.113 1.00 73.62 102 SER A N 1
ATOM 798 C CA . SER A 1 102 ? 23.525 -4.823 -7.242 1.00 73.62 102 SER A CA 1
ATOM 799 C C . SER A 1 102 ? 23.937 -6.247 -7.627 1.00 73.62 102 SER A C 1
ATOM 801 O O . SER A 1 102 ? 23.987 -7.093 -6.738 1.00 73.62 102 SER A O 1
ATOM 803 N N . TRP A 1 103 ? 24.183 -6.536 -8.908 1.00 70.56 103 TRP A N 1
ATOM 804 C CA . TRP A 1 103 ? 24.661 -7.844 -9.363 1.00 70.56 103 TRP A CA 1
ATOM 805 C C . TRP A 1 103 ? 26.111 -8.076 -8.932 1.00 70.56 103 TRP A C 1
ATOM 807 O O . TRP A 1 103 ? 26.397 -9.081 -8.290 1.00 70.56 103 TRP A O 1
ATOM 817 N N . ILE A 1 104 ? 26.992 -7.095 -9.155 1.00 71.19 104 ILE A N 1
ATOM 818 C CA . ILE A 1 104 ? 28.401 -7.161 -8.733 1.00 71.19 104 ILE A CA 1
ATOM 819 C C . ILE A 1 104 ? 28.523 -7.393 -7.217 1.00 71.19 104 ILE A C 1
ATOM 821 O O . ILE A 1 104 ? 29.382 -8.148 -6.782 1.00 71.19 104 ILE A O 1
ATOM 825 N N . GLN A 1 105 ? 27.641 -6.795 -6.407 1.00 66.25 105 GLN A N 1
ATOM 826 C CA . GLN A 1 105 ? 27.619 -6.995 -4.950 1.00 66.25 105 GLN A CA 1
ATOM 827 C C . GLN A 1 105 ? 27.129 -8.377 -4.497 1.00 66.25 105 GLN A C 1
ATOM 829 O O . GLN A 1 105 ? 27.369 -8.747 -3.354 1.00 66.25 105 GLN A O 1
ATOM 834 N N . LYS A 1 106 ? 26.397 -9.110 -5.342 1.00 61.81 106 LYS A N 1
ATOM 835 C CA . LYS A 1 106 ? 25.901 -10.461 -5.034 1.00 61.81 106 LYS A CA 1
ATOM 836 C C . LYS A 1 106 ? 26.853 -11.565 -5.488 1.00 61.81 106 LYS A C 1
ATOM 838 O O . LYS A 1 106 ? 26.729 -12.687 -5.013 1.00 61.81 106 LYS A O 1
ATOM 843 N N . GLU A 1 107 ? 27.744 -11.248 -6.422 1.00 55.19 107 GLU A N 1
ATOM 844 C CA . GLU A 1 107 ? 28.730 -12.169 -6.995 1.00 55.19 107 GLU A CA 1
ATOM 845 C C . GLU A 1 107 ? 30.098 -12.103 -6.267 1.00 55.19 107 GLU A C 1
ATOM 847 O O . GLU A 1 107 ? 31.010 -12.847 -6.624 1.00 55.19 107 GLU A O 1
ATOM 852 N N . ALA A 1 108 ? 30.247 -11.212 -5.273 1.00 47.88 108 ALA A N 1
ATOM 853 C CA . ALA A 1 108 ? 31.433 -11.029 -4.422 1.00 47.88 108 ALA A CA 1
ATOM 854 C C . ALA A 1 108 ? 31.256 -11.692 -3.048 1.00 47.88 108 ALA A C 1
ATOM 856 O O . ALA A 1 108 ? 32.257 -12.248 -2.540 1.00 47.88 108 ALA A O 1
#

Radius of gyration: 22.87 Å; Cα contacts (8 Å, |Δi|>4): 43; chains: 1; bounding box: 61×23×42 Å

Foldseek 3Di:
DDDPPPPDPPPPDDDPALVRSQVVCCVVPHHPPDDSVRSVVVVVCVVVVNPDPDDDDPPDQDDPVLLVLLVVCCVVCVPDDLVVSCVVSVHDSVNSVVSVVVVVVVVD

Sequence (108 aa):
MKPINMFSQQSEAQCENASQAVETVNGVYGADTVTANYVQFWFRRIRSGIFDVKDAPRTGKPDVENVDNVIEVTKVNRPASNFNIAQELKSDHKIILSHLCSWIQKEA

Solvent-accessible surface area (backbone atoms only — not co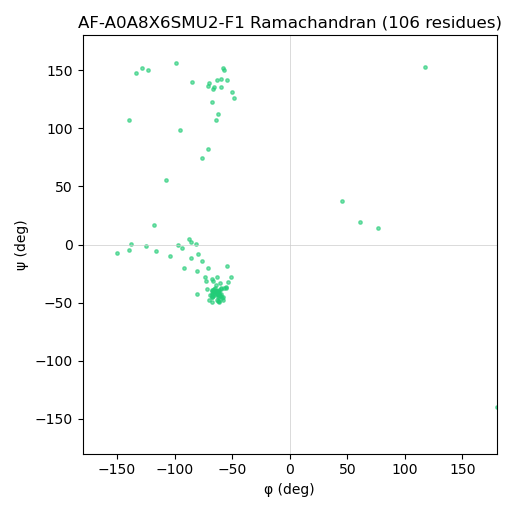mparable to full-atom values): 6886 Å² total; per-residue (Å²): 137,80,81,84,77,86,68,86,85,69,76,89,80,81,58,96,46,48,65,57,45,31,55,53,50,17,69,74,75,36,81,82,69,56,50,55,67,58,47,45,53,49,54,53,33,50,76,69,70,48,78,73,84,71,77,75,82,75,90,66,80,77,52,69,70,58,54,51,51,53,51,52,53,48,67,75,40,76,84,62,55,62,64,59,54,18,64,74,66,76,41,62,51,69,57,54,52,53,49,53,56,55,48,57,67,71,78,108

pLDDT: mean 71.38, std 13.54, range [33.81, 87.56]

InterPro domains:
  IPR041426 Mos1 transposase, HTH domain [PF17906] (16-49)

Secondary structure (DSSP, 8-state):
------SSSSTTSS-SSHHHHHHHHHHHH-TTSS-HHHHHHHHHHHHTT----SPPP-SSSPPHHHHHHHHHHHHHSTT--HHHHHHHTT--HHHHHHHHHHHHTT--

Nearest PDB structures (foldseek):
  7s03-assembly1_A-2  TM=5.180E-01  e=7.059E-05  Homo sapiens
  4u7b-assembly2_G-2  TM=5.280E-01  e=1.551E-03  Drosophila mauritiana
  4r79-assembly1_B  TM=5.166E-01  e=1.742E-03  Drosophila mauritiana
  5hoo-assembly1_B  TM=5.276E-01  e=3.941E-03  Drosophila mauritiana
  3hot-assembly1_B  TM=5.102E-01  e=5.274E-03  Drosophila mauritiana